Protein AF-A0A960N868-F1 (afdb_monomer_lite)

Secondary structure (DSSP, 8-state):
----STT-TT---TT-EEEEEEEEEE-S-PPTT-EEEEEEES----TTS-TT--SEEEEEEEETTEEEEEEEEEBPPBTTB---EEEEEEEEEE-TTS--EEEEEEEETTEEEEEEEEETTEEE-EEE-TTTT-S--SPBP--SPPEEES--TTT-GGGS--EEEE--

Foldseek 3Di:
DFFPWDPGPPFDKAQDKDKDKWKFAAAQDDDAFQKAFQKWFDCAPPPPGDNQQTQWTWIWTHDPQFTWIKIWFWFPADPPGHIWIKMKIFPDGHHHRPGIKMKMWMDRALDQVRIWIDINNHTTHIFTDPVTPGGHNGMTRGTRGDMDGQAHNNRPPSHGTHGDMDDD

Structure (mmCIF, N/CA/C/O backbone):
data_AF-A0A960N868-F1
#
_entry.id   AF-A0A960N868-F1
#
loop_
_atom_site.group_PDB
_atom_site.id
_atom_site.type_symbol
_atom_site.label_atom_id
_atom_site.label_alt_id
_atom_site.label_comp_id
_atom_site.label_asym_id
_atom_site.label_entity_id
_atom_site.label_seq_id
_atom_site.pdbx_PDB_ins_code
_atom_site.Cartn_x
_atom_site.Cartn_y
_atom_site.Cartn_z
_atom_site.occupancy
_atom_site.B_iso_or_equiv
_atom_site.auth_seq_id
_atom_site.auth_comp_id
_atom_site.auth_asym_id
_atom_site.auth_atom_id
_atom_site.pdbx_PDB_model_num
ATOM 1 N N . MET A 1 1 ? 14.402 0.139 6.748 1.00 87.94 1 MET A N 1
ATOM 2 C CA . MET A 1 1 ? 15.331 -0.982 6.576 1.00 87.94 1 MET A CA 1
ATOM 3 C C . MET A 1 1 ? 16.011 -0.766 5.242 1.00 87.94 1 MET A C 1
ATOM 5 O O . MET A 1 1 ? 15.318 -0.440 4.285 1.00 87.94 1 MET A O 1
ATOM 9 N N . GLU A 1 2 ? 17.337 -0.829 5.240 1.00 90.00 2 GLU A N 1
ATOM 10 C CA . GLU A 1 2 ? 18.145 -0.603 4.041 1.00 90.00 2 GLU A CA 1
ATOM 11 C C . GLU A 1 2 ? 17.930 -1.748 3.052 1.00 90.00 2 GLU A C 1
ATOM 13 O O . GLU A 1 2 ? 17.888 -2.915 3.461 1.00 90.00 2 GLU A O 1
ATOM 18 N N . ASP A 1 3 ? 17.755 -1.412 1.778 1.00 91.25 3 ASP A N 1
ATOM 19 C CA . ASP A 1 3 ? 17.814 -2.407 0.714 1.00 91.25 3 ASP A CA 1
ATOM 20 C C . ASP A 1 3 ? 19.280 -2.771 0.419 1.00 91.25 3 ASP A C 1
ATOM 22 O O . ASP A 1 3 ? 20.148 -1.905 0.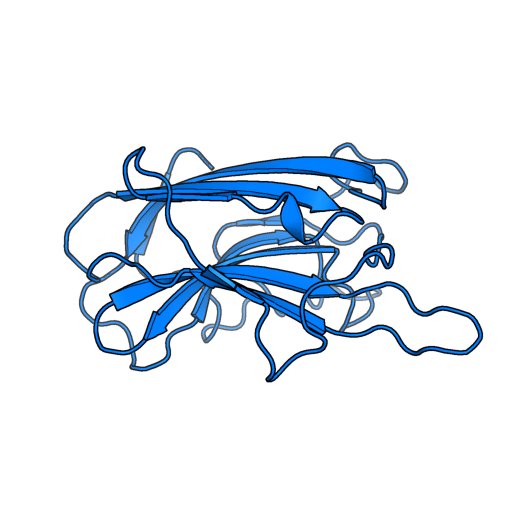356 1.00 91.25 3 ASP A O 1
ATOM 26 N N . VAL A 1 4 ? 19.581 -4.063 0.261 1.00 93.00 4 VAL A N 1
ATOM 27 C CA . VAL A 1 4 ? 20.959 -4.543 0.041 1.00 93.00 4 VAL A CA 1
ATOM 28 C C . VAL A 1 4 ? 21.414 -4.452 -1.424 1.00 93.00 4 VAL A C 1
ATOM 30 O O . VAL A 1 4 ? 22.537 -4.859 -1.737 1.00 93.00 4 VAL A O 1
ATOM 33 N N . GLY A 1 5 ? 20.571 -3.903 -2.300 1.00 91.94 5 GLY A N 1
ATOM 34 C CA . GLY A 1 5 ? 20.823 -3.664 -3.715 1.00 91.94 5 GLY A CA 1
ATOM 35 C C . GLY A 1 5 ? 20.172 -4.699 -4.630 1.00 91.94 5 GLY A C 1
ATOM 36 O O . GLY A 1 5 ? 19.614 -5.692 -4.171 1.00 91.94 5 GLY A O 1
ATOM 37 N N . ALA A 1 6 ? 20.321 -4.480 -5.936 1.00 92.44 6 ALA A N 1
ATOM 38 C CA . ALA A 1 6 ? 19.649 -5.225 -6.997 1.00 92.44 6 ALA A CA 1
ATOM 39 C C . ALA A 1 6 ? 19.498 -6.743 -6.771 1.00 92.44 6 ALA A C 1
ATOM 41 O O . ALA A 1 6 ? 20.477 -7.490 -6.647 1.00 92.44 6 ALA A O 1
ATOM 42 N N . GLY A 1 7 ? 18.251 -7.207 -6.851 1.00 89.06 7 GLY A N 1
ATOM 43 C CA . GLY A 1 7 ? 17.875 -8.602 -6.631 1.00 89.06 7 GLY A CA 1
ATOM 44 C C . GLY A 1 7 ? 17.750 -8.947 -5.149 1.00 89.06 7 GLY A C 1
ATOM 45 O O . GLY A 1 7 ? 17.883 -10.119 -4.784 1.00 89.06 7 GLY A O 1
ATOM 46 N N . SER A 1 8 ? 17.533 -7.943 -4.297 1.00 93.44 8 SER A N 1
ATOM 47 C CA . SER A 1 8 ? 17.287 -8.152 -2.879 1.00 93.44 8 SER A CA 1
ATOM 48 C C . SER A 1 8 ? 15.999 -8.953 -2.675 1.00 93.44 8 SER A C 1
ATOM 50 O O . SER A 1 8 ? 15.126 -9.026 -3.541 1.00 93.44 8 SER A O 1
ATOM 52 N N . GLN A 1 9 ? 15.826 -9.521 -1.480 1.00 92.94 9 GLN A N 1
ATOM 53 C CA . GLN A 1 9 ? 14.579 -10.201 -1.100 1.00 92.94 9 GLN A CA 1
ATOM 54 C C . GLN A 1 9 ? 13.355 -9.265 -1.034 1.00 92.94 9 GLN A C 1
ATOM 56 O O . GLN A 1 9 ? 12.259 -9.708 -0.699 1.00 92.94 9 GLN A O 1
ATOM 61 N N . PHE A 1 10 ? 13.551 -7.975 -1.306 1.00 95.44 10 PHE A N 1
ATOM 62 C CA . PHE A 1 10 ? 12.535 -6.939 -1.277 1.00 95.44 10 PHE A CA 1
ATOM 63 C C . PHE A 1 10 ? 12.219 -6.380 -2.668 1.00 95.44 10 PHE A C 1
ATOM 65 O O . PHE A 1 10 ? 11.282 -5.599 -2.805 1.00 95.44 10 PHE A O 1
ATOM 72 N N . ASP A 1 11 ? 12.953 -6.792 -3.700 1.00 95.88 11 ASP A N 1
ATOM 73 C CA . ASP A 1 11 ? 12.756 -6.371 -5.085 1.00 95.88 11 ASP A CA 1
ATOM 74 C C . ASP A 1 11 ? 11.689 -7.229 -5.775 1.00 95.88 11 ASP A C 1
ATOM 76 O O . ASP A 1 11 ? 11.997 -8.100 -6.585 1.00 95.88 11 ASP A O 1
ATOM 80 N N . PHE A 1 12 ? 10.415 -6.993 -5.456 1.00 97.94 12 PHE A N 1
ATOM 81 C CA . PHE A 1 12 ? 9.317 -7.750 -6.062 1.00 97.94 12 PHE A CA 1
ATOM 82 C C . PHE A 1 12 ? 9.054 -7.278 -7.498 1.00 97.94 12 PHE A C 1
ATOM 84 O O . PHE A 1 12 ? 8.644 -6.134 -7.719 1.00 97.94 12 PHE A O 1
ATOM 91 N N . ASP A 1 13 ? 9.239 -8.161 -8.478 1.00 98.12 13 ASP A N 1
ATOM 92 C CA . ASP A 1 13 ? 8.939 -7.919 -9.890 1.00 98.12 13 ASP A CA 1
ATOM 93 C C . ASP A 1 13 ? 7.675 -8.688 -10.330 1.00 98.12 13 ASP A C 1
ATOM 95 O O . ASP A 1 13 ? 6.916 -9.269 -9.552 1.00 98.12 13 ASP A O 1
ATOM 99 N N . ASN A 1 14 ? 7.373 -8.628 -11.620 1.00 98.12 14 ASN A N 1
ATOM 100 C CA . ASN A 1 14 ? 6.204 -9.238 -12.221 1.00 98.12 14 ASN A CA 1
ATOM 101 C C . ASN A 1 14 ? 6.227 -10.764 -12.091 1.00 98.12 14 ASN A C 1
ATOM 103 O O . ASN A 1 14 ? 7.162 -11.419 -12.546 1.00 98.12 14 ASN A O 1
ATOM 107 N N . GLY A 1 15 ? 5.143 -11.331 -11.571 1.00 98.50 15 GLY A N 1
ATOM 108 C CA . GLY A 1 15 ? 5.036 -12.755 -11.270 1.00 98.50 15 GLY A CA 1
ATOM 109 C C . GLY A 1 15 ? 5.485 -13.129 -9.859 1.00 98.50 15 GLY A C 1
ATOM 110 O O . GLY A 1 15 ? 5.291 -14.284 -9.480 1.00 98.50 15 GLY A O 1
ATOM 111 N N . ASP A 1 16 ? 6.006 -12.187 -9.068 1.00 98.62 16 ASP A N 1
ATOM 112 C CA . ASP A 1 16 ? 6.357 -12.460 -7.679 1.00 98.62 16 ASP A CA 1
ATOM 113 C C . ASP A 1 16 ? 5.132 -12.322 -6.758 1.00 98.62 16 ASP A C 1
ATOM 115 O O . ASP A 1 16 ? 4.370 -11.348 -6.859 1.00 98.62 16 ASP A O 1
ATOM 119 N N . PRO A 1 17 ? 4.905 -13.295 -5.855 1.00 98.50 17 PRO A N 1
ATOM 120 C CA . PRO A 1 17 ? 3.891 -13.190 -4.822 1.00 98.50 17 PRO A CA 1
ATOM 121 C C . PRO A 1 17 ? 4.437 -12.426 -3.614 1.00 98.50 17 PRO A C 1
ATOM 123 O O . PRO A 1 17 ? 5.497 -12.755 -3.085 1.00 98.50 17 PRO A O 1
ATOM 126 N N . ILE A 1 18 ? 3.667 -11.465 -3.115 1.00 98.50 18 ILE A N 1
ATOM 127 C CA . ILE A 1 18 ? 3.938 -10.761 -1.864 1.00 98.50 18 ILE A CA 1
ATOM 128 C C . ILE A 1 18 ? 2.777 -10.953 -0.895 1.00 98.50 18 ILE A C 1
ATOM 130 O O . ILE A 1 18 ? 1.610 -10.932 -1.283 1.00 98.50 18 ILE A O 1
ATOM 134 N N . THR A 1 19 ? 3.098 -11.147 0.381 1.00 98.50 19 THR A N 1
ATOM 135 C CA . THR A 1 19 ? 2.138 -11.039 1.483 1.00 98.50 19 THR A CA 1
ATOM 136 C C . THR A 1 19 ? 2.761 -10.187 2.577 1.00 98.50 19 THR A C 1
ATOM 138 O O . THR A 1 19 ? 3.914 -10.407 2.932 1.00 98.50 19 THR A O 1
ATOM 141 N N . ILE A 1 20 ? 2.012 -9.204 3.069 1.00 98.56 20 ILE A N 1
ATOM 142 C CA . ILE A 1 20 ? 2.398 -8.346 4.192 1.00 98.56 20 ILE A CA 1
ATOM 143 C C . ILE A 1 20 ? 1.268 -8.409 5.211 1.00 98.56 20 ILE A C 1
ATOM 145 O O . ILE A 1 20 ? 0.103 -8.247 4.838 1.00 98.56 20 ILE A O 1
ATOM 149 N N . GLU A 1 21 ? 1.611 -8.610 6.477 1.00 98.56 21 GLU A N 1
ATOM 150 C CA . GLU A 1 21 ? 0.693 -8.505 7.606 1.00 98.56 21 GLU A CA 1
ATOM 151 C C . GLU A 1 21 ? 1.249 -7.554 8.663 1.00 98.56 21 GLU A C 1
ATOM 153 O O . GLU A 1 21 ? 2.421 -7.195 8.623 1.00 98.56 21 GLU A O 1
ATOM 158 N N . ALA A 1 22 ? 0.378 -7.052 9.529 1.00 98.81 22 ALA A N 1
ATOM 159 C CA . ALA A 1 22 ? 0.749 -6.177 10.628 1.00 98.81 22 ALA A CA 1
ATOM 160 C C . ALA A 1 22 ? -0.357 -6.143 11.679 1.00 98.81 22 ALA A C 1
ATOM 162 O O . ALA A 1 22 ? -1.551 -6.195 11.357 1.00 98.81 22 ALA A O 1
ATOM 163 N N . TRP A 1 23 ? 0.028 -5.920 12.930 1.00 98.88 23 TRP A N 1
ATOM 164 C CA . TRP A 1 23 ? -0.879 -5.397 13.940 1.00 98.88 23 TRP A CA 1
ATOM 165 C C . TRP A 1 23 ? -0.850 -3.872 13.920 1.00 98.88 23 TRP A C 1
ATOM 167 O O . TRP A 1 23 ? 0.207 -3.240 13.935 1.00 98.88 23 TRP A O 1
ATOM 177 N N . VAL A 1 24 ? -2.035 -3.263 13.897 1.00 98.81 24 VAL A N 1
ATOM 178 C CA . VAL A 1 24 ? -2.207 -1.811 13.829 1.00 98.81 24 VAL A CA 1
ATOM 179 C C . VAL A 1 24 ? -3.152 -1.332 14.925 1.00 98.81 24 VAL A C 1
ATOM 181 O O . VAL A 1 24 ? -4.204 -1.925 15.151 1.00 98.81 24 VAL A O 1
ATOM 184 N N . ASN A 1 25 ? -2.812 -0.235 15.594 1.00 98.75 25 ASN A N 1
ATOM 185 C CA . ASN A 1 25 ? -3.690 0.443 16.550 1.00 98.75 25 ASN A CA 1
ATOM 186 C C . ASN A 1 25 ? -3.642 1.956 16.298 1.00 98.75 25 ASN A C 1
ATOM 188 O O . ASN A 1 25 ? -2.838 2.657 16.919 1.00 98.75 25 ASN A O 1
ATOM 192 N N . PRO A 1 26 ? -4.427 2.449 15.323 1.00 98.38 26 PRO A N 1
ATOM 193 C CA . PRO A 1 26 ? -4.442 3.859 14.956 1.00 98.38 26 PRO A CA 1
ATOM 194 C C . PRO A 1 26 ? -5.095 4.732 16.029 1.00 98.38 26 PRO A C 1
ATOM 196 O O . PRO A 1 26 ? -6.111 4.345 16.619 1.00 98.38 26 PRO A O 1
ATOM 199 N N . ASP A 1 27 ? -4.564 5.940 16.210 1.00 98.06 27 ASP A N 1
ATOM 200 C CA . ASP A 1 27 ? -5.102 6.926 17.151 1.00 98.06 27 ASP A CA 1
ATOM 201 C C . ASP A 1 27 ? -6.565 7.283 16.836 1.00 98.06 27 ASP A C 1
ATOM 203 O O . ASP A 1 27 ? -7.031 7.146 15.707 1.00 98.06 27 ASP A O 1
ATOM 207 N N . ALA A 1 28 ? -7.326 7.739 17.832 1.00 96.62 28 ALA A N 1
ATOM 208 C CA . ALA A 1 28 ? -8.750 8.040 17.650 1.00 96.62 28 ALA A CA 1
ATOM 209 C C . ALA A 1 28 ? -9.007 9.351 16.878 1.00 96.62 28 ALA A C 1
ATOM 211 O O . ALA A 1 28 ? -10.063 9.517 16.267 1.00 96.62 28 ALA A O 1
ATOM 212 N N . ASP A 1 29 ? -8.065 10.291 16.920 1.00 94.19 29 ASP A N 1
ATOM 213 C CA . ASP A 1 29 ? -8.180 11.666 16.428 1.00 94.19 29 ASP A CA 1
ATOM 214 C C . ASP A 1 29 ? -7.484 11.880 15.076 1.00 94.19 29 ASP A C 1
ATOM 216 O O . ASP A 1 29 ? -6.810 12.882 14.837 1.00 94.19 29 ASP A O 1
ATOM 220 N N . LEU A 1 30 ? -7.694 10.949 14.145 1.00 95.50 30 LEU A N 1
ATOM 221 C CA . LEU A 1 30 ? -7.162 11.076 12.791 1.00 95.50 30 LEU A CA 1
ATOM 222 C C . LEU A 1 30 ? -7.894 12.156 11.980 1.00 95.50 30 LEU A C 1
ATOM 224 O O . LEU A 1 30 ? -9.124 12.277 12.051 1.00 95.50 30 LEU A O 1
ATOM 228 N N . PRO A 1 31 ? -7.173 12.918 11.137 1.00 93.38 31 PRO A N 1
ATOM 229 C CA . PRO A 1 31 ? -7.805 13.856 10.226 1.00 93.38 31 PRO A CA 1
ATOM 230 C C . PRO A 1 31 ? -8.652 13.120 9.180 1.00 93.38 31 PRO A C 1
ATOM 232 O O . PRO A 1 31 ? -8.312 12.029 8.718 1.00 93.38 31 PRO A O 1
ATOM 235 N N . LYS A 1 32 ? -9.743 13.754 8.740 1.00 94.31 32 LYS A N 1
ATOM 236 C CA . LYS A 1 32 ? -10.557 13.235 7.635 1.00 94.31 32 LYS A CA 1
ATOM 237 C C . LYS A 1 32 ? -9.700 13.074 6.375 1.00 94.31 32 LYS A C 1
ATOM 239 O O . LYS A 1 32 ? -9.003 14.006 5.976 1.00 94.31 32 LYS A O 1
ATOM 244 N N . GLY A 1 33 ? -9.797 11.919 5.727 1.00 94.50 33 GLY A N 1
ATOM 245 C CA . GLY A 1 33 ? -8.995 11.559 4.564 1.00 94.50 33 GLY A CA 1
ATOM 246 C C . GLY A 1 33 ? -7.536 11.230 4.883 1.00 94.50 33 GLY A C 1
ATOM 247 O O . GLY A 1 33 ? -6.730 11.213 3.952 1.00 94.50 33 GLY A O 1
ATOM 248 N N . ALA A 1 34 ? -7.186 10.981 6.155 1.00 96.06 34 ALA A N 1
ATOM 249 C CA . ALA A 1 34 ? -5.876 10.451 6.532 1.00 96.06 34 ALA A CA 1
ATOM 250 C C . ALA A 1 34 ? -5.512 9.256 5.643 1.00 96.06 34 ALA A C 1
ATOM 252 O O . ALA A 1 34 ? -6.356 8.416 5.347 1.00 96.06 34 ALA A O 1
ATOM 253 N N . ASN A 1 35 ? -4.262 9.172 5.204 1.00 96.19 35 ASN A N 1
ATOM 254 C CA . ASN A 1 35 ? -3.760 8.064 4.399 1.00 96.19 35 ASN A CA 1
ATOM 255 C C . ASN A 1 35 ? -2.364 7.746 4.903 1.00 96.19 35 ASN A C 1
ATOM 257 O O . ASN A 1 35 ? -1.477 8.559 4.712 1.00 96.19 35 ASN A O 1
ATOM 261 N N . MET A 1 36 ? -2.181 6.615 5.567 1.00 98.12 36 MET A N 1
ATOM 262 C CA . MET A 1 36 ? -0.995 6.334 6.367 1.00 98.12 36 MET A CA 1
ATOM 263 C C . MET A 1 36 ? -0.342 5.035 5.916 1.00 98.12 36 MET A C 1
ATOM 265 O O . MET A 1 36 ? -1.034 4.037 5.706 1.00 98.12 36 MET A O 1
ATOM 269 N N . TYR A 1 37 ? 0.984 5.027 5.791 1.00 98.62 37 TYR A N 1
ATOM 270 C CA . TYR A 1 37 ? 1.729 3.806 5.482 1.00 98.62 37 TYR A CA 1
ATOM 271 C C . TYR A 1 37 ? 1.823 2.894 6.695 1.00 98.62 37 TYR A C 1
ATOM 273 O O . TYR A 1 37 ? 2.179 3.345 7.775 1.00 98.62 37 TYR A O 1
ATOM 281 N N . ILE A 1 38 ? 1.563 1.606 6.485 1.00 98.81 38 ILE A N 1
ATOM 282 C CA . ILE A 1 38 ? 1.998 0.544 7.395 1.00 98.81 38 ILE A CA 1
ATOM 283 C C . ILE A 1 38 ? 3.426 0.163 7.007 1.00 98.81 38 ILE A C 1
ATOM 285 O O . ILE A 1 38 ? 4.334 0.249 7.825 1.00 98.81 38 ILE A O 1
ATOM 289 N N . LEU A 1 39 ? 3.638 -0.166 5.731 1.00 98.62 39 LEU A N 1
ATOM 290 C CA . LEU A 1 39 ? 4.941 -0.508 5.169 1.00 98.62 39 LEU A CA 1
ATOM 291 C C . LEU A 1 39 ? 4.978 -0.142 3.682 1.00 98.62 39 LEU A C 1
ATOM 293 O O . LEU A 1 39 ? 3.977 -0.276 2.975 1.00 98.62 39 LEU A O 1
ATOM 297 N N . GLY A 1 40 ? 6.126 0.296 3.177 1.00 98.06 40 GLY A N 1
ATOM 298 C CA . GLY A 1 40 ? 6.329 0.448 1.739 1.00 98.06 40 GLY A CA 1
ATOM 299 C C . GLY A 1 40 ? 7.791 0.410 1.329 1.00 98.06 40 GLY A C 1
ATOM 300 O O . GLY A 1 40 ? 8.655 0.830 2.094 1.00 98.06 40 GLY A O 1
ATOM 301 N N . LYS A 1 41 ? 8.039 -0.064 0.106 1.00 98.06 41 LYS A N 1
ATOM 302 C CA . LYS A 1 41 ? 9.327 0.021 -0.587 1.00 98.06 41 LYS A CA 1
ATOM 303 C C . LYS A 1 41 ? 9.275 1.072 -1.683 1.00 98.06 41 LYS A C 1
ATOM 305 O O . LYS A 1 41 ? 8.346 1.080 -2.504 1.00 98.06 41 LYS A O 1
ATOM 310 N N . GLY A 1 42 ? 10.284 1.930 -1.697 1.00 97.62 42 GLY A N 1
ATOM 311 C CA . GLY A 1 42 ? 10.356 3.058 -2.606 1.00 97.62 42 GLY A CA 1
ATOM 312 C C . GLY A 1 42 ? 9.596 4.282 -2.104 1.00 97.62 42 GLY A C 1
ATOM 313 O O . GLY A 1 42 ? 8.889 4.266 -1.087 1.00 97.62 42 GLY A O 1
ATOM 314 N N . ARG A 1 43 ? 9.723 5.364 -2.869 1.00 96.25 43 ARG A N 1
ATOM 315 C CA . ARG A 1 43 ? 9.169 6.693 -2.600 1.00 96.25 43 ARG A CA 1
ATOM 316 C C . ARG A 1 43 ? 9.691 7.264 -1.286 1.00 96.25 43 ARG A C 1
ATOM 318 O O . ARG A 1 43 ? 8.977 7.978 -0.591 1.00 96.25 43 ARG A O 1
ATOM 325 N N . THR A 1 44 ? 10.931 6.969 -0.918 1.00 96.56 44 THR A N 1
ATOM 326 C CA . THR A 1 44 ? 11.523 7.457 0.338 1.00 96.56 44 THR A CA 1
ATOM 327 C C . THR A 1 44 ? 11.926 8.926 0.257 1.00 96.56 44 THR A C 1
ATOM 329 O O . THR A 1 44 ? 12.062 9.583 1.288 1.00 96.56 44 THR A O 1
ATOM 332 N N . SER A 1 45 ? 12.070 9.461 -0.961 1.00 95.19 45 SER A N 1
ATOM 333 C CA . SER A 1 45 ? 12.695 10.760 -1.242 1.00 95.19 45 SER A CA 1
ATOM 334 C C . SER A 1 45 ? 14.162 10.836 -0.790 1.00 95.19 45 SER A C 1
ATOM 336 O O . SER A 1 45 ? 14.671 11.933 -0.543 1.00 95.19 45 SER A O 1
ATOM 338 N N . ASN A 1 46 ? 14.842 9.692 -0.662 1.00 93.75 46 ASN A N 1
ATOM 339 C CA . ASN A 1 46 ? 16.276 9.649 -0.408 1.00 93.75 46 ASN A CA 1
ATOM 340 C C . ASN A 1 46 ? 17.061 10.329 -1.558 1.00 93.75 46 ASN A C 1
ATOM 342 O O . ASN A 1 46 ? 16.600 10.391 -2.701 1.00 93.75 46 ASN A O 1
ATOM 346 N N . PRO A 1 47 ? 18.258 10.879 -1.303 1.00 92.69 47 PRO A N 1
ATOM 347 C CA . PRO A 1 47 ? 19.088 11.420 -2.375 1.00 92.69 47 PRO A CA 1
ATOM 348 C C . PRO A 1 47 ? 19.475 10.334 -3.388 1.00 92.69 47 PRO A C 1
ATOM 350 O O . PRO A 1 47 ? 20.009 9.299 -3.007 1.00 92.69 47 PRO A O 1
ATOM 353 N N . GLY A 1 48 ? 19.261 10.598 -4.680 1.00 91.19 48 GLY A N 1
ATOM 354 C CA . GLY A 1 48 ? 19.681 9.702 -5.764 1.00 91.19 48 GLY A CA 1
ATOM 355 C C . GLY A 1 48 ? 18.658 8.645 -6.189 1.00 91.19 48 GLY A C 1
ATOM 356 O O . GLY A 1 48 ? 18.934 7.936 -7.151 1.00 91.19 48 GLY A O 1
ATOM 357 N N .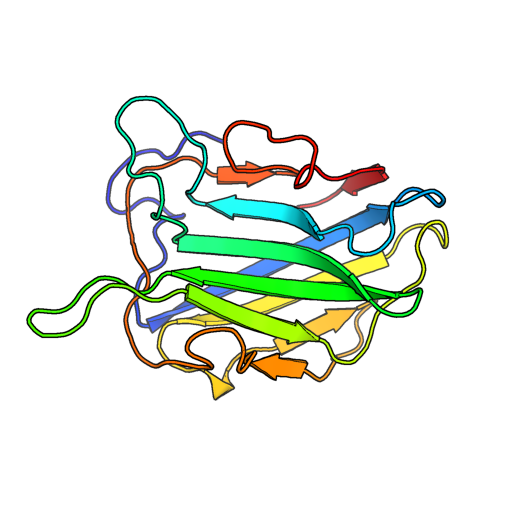 VAL A 1 49 ? 17.485 8.578 -5.547 1.00 91.75 49 VAL A N 1
ATOM 358 C CA . VAL A 1 49 ? 16.365 7.728 -5.988 1.00 91.75 49 VAL A CA 1
ATOM 359 C C . VAL A 1 49 ? 15.299 8.552 -6.717 1.00 91.75 49 VAL A C 1
ATOM 361 O O . VAL A 1 49 ? 15.124 9.748 -6.464 1.00 91.75 49 VAL A O 1
ATOM 364 N N . GLU A 1 50 ? 14.584 7.925 -7.647 1.00 92.81 50 GLU A N 1
ATOM 365 C CA . GLU A 1 50 ? 13.505 8.569 -8.401 1.00 92.81 50 GLU A CA 1
ATOM 366 C C . GLU A 1 50 ? 12.285 8.836 -7.508 1.00 92.81 50 GLU A C 1
ATOM 368 O O . GLU A 1 50 ? 11.881 7.997 -6.717 1.00 92.81 50 GLU A O 1
ATOM 373 N N . ALA A 1 51 ? 11.615 9.983 -7.656 1.00 90.69 51 ALA A N 1
ATOM 374 C CA . ALA A 1 51 ? 10.497 10.334 -6.764 1.00 90.69 51 ALA A CA 1
ATOM 375 C C . ALA A 1 51 ? 9.239 9.456 -6.955 1.00 90.69 51 ALA A C 1
ATOM 377 O O . ALA A 1 51 ? 8.403 9.337 -6.058 1.00 90.69 51 ALA A O 1
ATOM 378 N N . ASN A 1 52 ? 9.075 8.876 -8.147 1.00 95.25 52 ASN A N 1
ATOM 379 C CA . ASN A 1 52 ? 7.922 8.062 -8.534 1.00 95.25 52 ASN A CA 1
ATOM 380 C C . ASN A 1 52 ? 8.353 6.605 -8.762 1.00 95.25 52 ASN A C 1
ATOM 382 O O . ASN A 1 52 ? 8.181 6.067 -9.858 1.00 95.25 52 ASN A O 1
ATOM 386 N N . ASN A 1 53 ? 8.923 5.988 -7.732 1.00 96.94 53 ASN A N 1
ATOM 387 C CA . ASN A 1 53 ? 9.528 4.655 -7.772 1.00 96.94 53 ASN A CA 1
ATOM 388 C C . ASN A 1 53 ? 8.879 3.635 -6.817 1.00 96.94 53 ASN A C 1
ATOM 390 O O . ASN A 1 53 ? 9.486 2.624 -6.501 1.00 96.94 53 ASN A O 1
ATOM 394 N N . GLN A 1 54 ? 7.652 3.873 -6.339 1.00 98.06 54 GLN A N 1
ATOM 395 C CA . GLN A 1 54 ? 7.009 2.945 -5.400 1.00 98.06 54 GLN A CA 1
ATOM 396 C C . GLN A 1 54 ? 6.859 1.538 -6.009 1.00 98.06 54 GLN A C 1
ATOM 398 O O . GLN A 1 54 ? 6.021 1.343 -6.898 1.00 98.06 54 GLN A O 1
ATOM 403 N N . ASN A 1 55 ? 7.605 0.566 -5.477 1.00 98.44 55 ASN A N 1
ATOM 404 C CA . ASN A 1 55 ? 7.453 -0.845 -5.825 1.00 98.44 55 ASN A CA 1
ATOM 405 C C . ASN A 1 55 ? 6.186 -1.419 -5.172 1.00 98.44 55 ASN A C 1
ATOM 407 O O . ASN A 1 55 ? 5.334 -1.975 -5.857 1.00 98.44 55 ASN A O 1
ATOM 411 N N . TYR A 1 56 ? 5.989 -1.168 -3.875 1.00 98.75 56 TYR A N 1
ATOM 412 C CA . TYR A 1 56 ? 4.735 -1.447 -3.168 1.00 98.75 56 TYR A CA 1
ATOM 413 C C . TYR A 1 56 ? 4.568 -0.575 -1.928 1.00 98.75 56 TYR A C 1
ATOM 415 O O . TYR A 1 56 ? 5.540 -0.121 -1.326 1.00 98.75 56 TYR A O 1
ATOM 423 N N . GLY A 1 57 ? 3.320 -0.364 -1.524 1.00 98.56 57 GLY A N 1
ATOM 424 C CA . GLY A 1 57 ? 2.942 0.327 -0.302 1.00 98.56 57 GLY A CA 1
ATOM 425 C C . GLY A 1 57 ? 1.631 -0.223 0.241 1.00 98.56 57 GLY A C 1
ATOM 426 O O . GLY A 1 57 ? 0.581 -0.047 -0.384 1.00 98.56 57 GLY A O 1
ATOM 427 N N . PHE A 1 58 ? 1.694 -0.846 1.417 1.00 98.81 58 PHE A N 1
ATOM 428 C CA . PHE A 1 58 ? 0.529 -1.249 2.193 1.00 98.81 58 PHE A CA 1
ATOM 429 C C . PHE A 1 58 ? 0.190 -0.172 3.222 1.00 98.81 58 PHE A C 1
ATOM 431 O O . PHE A 1 58 ? 1.046 0.322 3.962 1.00 98.81 58 PHE A O 1
ATOM 438 N N . ARG A 1 59 ? -1.065 0.265 3.205 1.00 98.75 59 ARG A N 1
ATOM 439 C CA . ARG A 1 59 ? -1.516 1.488 3.864 1.00 98.75 59 ARG A CA 1
ATOM 440 C C . ARG A 1 59 ? -2.913 1.306 4.435 1.00 98.75 59 ARG A C 1
ATOM 442 O O . ARG A 1 59 ? -3.660 0.429 4.002 1.00 98.75 59 ARG A O 1
ATOM 449 N N . VAL A 1 60 ? -3.295 2.223 5.313 1.00 98.38 60 VAL A N 1
ATOM 450 C CA . VAL A 1 60 ? -4.693 2.462 5.687 1.00 98.38 60 VAL A CA 1
ATOM 451 C C . VAL A 1 60 ? -5.116 3.863 5.270 1.00 98.38 60 VAL A C 1
ATOM 453 O O . VAL A 1 60 ? -4.303 4.788 5.280 1.00 98.38 60 VAL A O 1
ATOM 456 N N . PHE A 1 61 ? -6.379 4.050 4.900 1.00 96.62 61 PHE A N 1
ATOM 457 C CA . PHE A 1 61 ? -6.926 5.377 4.629 1.00 96.62 61 PHE A CA 1
ATOM 458 C C . PHE A 1 61 ? -8.306 5.580 5.246 1.00 96.62 61 PHE A C 1
ATOM 460 O O . PHE A 1 61 ? -9.132 4.671 5.273 1.00 96.62 61 PHE A O 1
ATOM 467 N N . GLU A 1 62 ? -8.557 6.794 5.723 1.00 97.25 62 GLU A N 1
ATOM 468 C CA . GLU A 1 62 ? -9.835 7.207 6.278 1.00 97.25 62 GLU A CA 1
ATOM 469 C C . GLU A 1 62 ? -10.824 7.498 5.150 1.00 97.25 62 GLU A C 1
ATOM 471 O O . GLU A 1 62 ? -10.574 8.299 4.242 1.00 97.25 62 GLU A O 1
ATOM 476 N N . SER A 1 63 ? -11.972 6.836 5.218 1.00 96.31 63 SER A N 1
ATOM 477 C CA . SER A 1 63 ? -13.105 7.103 4.352 1.00 96.31 63 SER A CA 1
ATOM 478 C C . SER A 1 63 ? -14.412 6.801 5.065 1.00 96.31 63 SER A C 1
ATOM 480 O O . SER A 1 63 ? -14.727 5.652 5.379 1.00 96.31 63 SER A O 1
ATOM 482 N N . GLY A 1 64 ? -15.208 7.849 5.276 1.00 94.25 64 GLY A N 1
ATOM 483 C CA . GLY A 1 64 ? -16.560 7.713 5.814 1.00 94.25 64 GLY A CA 1
ATOM 484 C C . GLY A 1 64 ? -16.599 7.257 7.275 1.00 94.25 64 GLY A C 1
ATOM 485 O O . GLY A 1 64 ? -17.566 6.615 7.673 1.00 94.25 64 GLY A O 1
ATOM 486 N N . GLY A 1 65 ? -15.572 7.578 8.064 1.00 95.69 65 GLY A N 1
ATOM 487 C CA . GLY A 1 65 ? -15.442 7.206 9.474 1.00 95.69 65 GLY A CA 1
ATOM 488 C C . GLY A 1 65 ? -14.781 5.847 9.717 1.00 95.69 65 GLY A C 1
ATOM 489 O O . GLY A 1 65 ? -14.779 5.379 10.854 1.00 95.69 65 GLY A O 1
ATOM 490 N N . PHE A 1 66 ? -14.237 5.218 8.674 1.00 98.19 66 PHE A N 1
ATOM 491 C CA . PHE A 1 66 ? -13.545 3.933 8.749 1.00 98.19 66 PHE A CA 1
ATOM 492 C C . PHE A 1 66 ? -12.152 4.033 8.135 1.00 98.19 66 PHE A C 1
ATOM 494 O O . PHE A 1 66 ? -11.959 4.722 7.133 1.00 98.19 66 PHE A O 1
ATOM 501 N N . LEU A 1 67 ? -11.204 3.303 8.712 1.00 98.56 67 LEU A N 1
ATOM 502 C CA . LEU A 1 67 ? -9.891 3.040 8.151 1.00 98.56 67 LEU A CA 1
ATOM 503 C C . LEU A 1 67 ? -9.963 1.784 7.294 1.00 98.56 67 LEU A C 1
ATOM 505 O O . LEU A 1 67 ? -10.248 0.689 7.779 1.00 98.56 67 LEU A O 1
ATOM 509 N N . LYS A 1 68 ? -9.737 1.972 6.001 1.00 98.69 68 LYS A N 1
ATOM 510 C CA . LYS A 1 68 ? -9.788 0.938 4.972 1.00 98.69 68 LYS A CA 1
ATOM 511 C C . LYS A 1 68 ? -8.379 0.595 4.519 1.00 98.69 68 LYS A C 1
ATOM 513 O O . LYS A 1 68 ? -7.505 1.461 4.524 1.00 98.69 68 LYS A O 1
ATOM 518 N N . LEU A 1 69 ? -8.163 -0.644 4.101 1.00 98.81 69 LEU A N 1
ATOM 519 C CA . LEU A 1 69 ? -6.893 -1.091 3.544 1.00 98.81 69 LEU A CA 1
ATOM 520 C C . LEU A 1 69 ? -6.660 -0.442 2.179 1.00 98.81 69 LEU A C 1
ATOM 522 O O . LEU A 1 69 ? -7.599 -0.260 1.401 1.00 98.81 69 LEU A O 1
ATOM 526 N N . SER A 1 70 ? -5.406 -0.121 1.871 1.00 98.62 70 SER A N 1
ATOM 527 C CA . SER A 1 70 ? -5.006 0.381 0.561 1.00 98.62 70 SER A CA 1
ATOM 528 C C . SER A 1 70 ? -3.664 -0.196 0.124 1.00 98.62 70 SER A C 1
ATOM 530 O O . SER A 1 70 ? -2.665 -0.105 0.836 1.00 98.62 70 SER A O 1
ATOM 532 N N . TRP A 1 71 ? -3.645 -0.739 -1.088 1.00 98.81 71 TRP A N 1
ATOM 533 C CA . TRP A 1 71 ? -2.459 -1.215 -1.792 1.00 98.81 71 TRP A CA 1
ATOM 534 C C . TRP A 1 71 ? -2.077 -0.212 -2.867 1.00 98.81 71 TRP A C 1
ATOM 536 O O . TRP A 1 71 ? -2.932 0.161 -3.669 1.00 98.81 71 TRP A O 1
ATOM 546 N N . LEU A 1 72 ? -0.822 0.227 -2.907 1.00 98.69 72 LEU A N 1
ATOM 547 C CA . LEU A 1 72 ? -0.318 1.150 -3.922 1.00 98.69 72 LEU A CA 1
ATOM 548 C C . LEU A 1 72 ? 0.972 0.629 -4.530 1.00 98.69 72 LEU A C 1
ATOM 550 O O . LEU A 1 72 ? 1.914 0.326 -3.810 1.00 98.69 72 LEU A O 1
ATOM 554 N N . PHE A 1 73 ? 1.060 0.660 -5.850 1.00 98.81 73 PHE A N 1
ATOM 555 C CA . PHE A 1 73 ? 2.331 0.539 -6.549 1.00 98.81 73 PHE A CA 1
ATOM 556 C C . PHE A 1 73 ? 2.331 1.396 -7.806 1.00 98.81 73 PHE A C 1
ATOM 558 O O . PHE A 1 73 ? 1.290 1.918 -8.229 1.00 98.81 73 PHE A O 1
ATOM 565 N N . ARG A 1 74 ? 3.507 1.549 -8.408 1.00 98.62 74 ARG A N 1
ATOM 566 C CA . ARG A 1 74 ? 3.647 2.160 -9.722 1.00 98.62 74 ARG A CA 1
ATOM 567 C C . ARG A 1 74 ? 4.159 1.136 -10.723 1.00 98.62 74 ARG A C 1
ATOM 569 O O . ARG A 1 74 ? 5.104 0.414 -10.427 1.00 98.62 74 ARG A O 1
ATOM 576 N N . SER A 1 75 ? 3.567 1.080 -11.911 1.00 98.38 75 SER A N 1
ATOM 577 C CA . SER A 1 75 ? 4.085 0.237 -12.984 1.00 98.38 75 SER A CA 1
ATOM 578 C C . SER A 1 75 ? 5.358 0.832 -13.582 1.00 98.38 75 SER A C 1
ATOM 580 O O . SER A 1 75 ? 5.509 2.055 -13.694 1.00 98.38 75 SER A O 1
ATOM 582 N N . ARG A 1 76 ? 6.254 -0.032 -14.052 1.00 96.75 76 ARG A N 1
ATOM 583 C CA . ARG A 1 76 ? 7.404 0.362 -14.865 1.00 96.75 76 ARG A CA 1
ATOM 584 C C . ARG A 1 76 ? 6.927 1.000 -16.169 1.00 96.75 76 ARG A C 1
ATOM 586 O O . ARG A 1 76 ? 5.891 0.619 -16.721 1.00 96.75 76 ARG A O 1
ATOM 593 N N . ALA A 1 77 ? 7.674 1.984 -16.662 1.00 95.62 77 ALA A N 1
ATOM 594 C CA . ALA A 1 77 ? 7.449 2.501 -18.007 1.00 95.62 77 ALA A CA 1
ATOM 595 C C . ALA A 1 77 ? 7.797 1.423 -19.051 1.00 95.62 77 ALA A C 1
ATOM 597 O O . ALA A 1 77 ? 8.760 0.678 -18.888 1.00 95.62 77 ALA A O 1
ATOM 598 N N . GLU A 1 78 ? 7.012 1.362 -20.118 1.00 93.31 78 GLU A N 1
ATOM 599 C CA . GLU A 1 78 ? 7.254 0.538 -21.306 1.00 93.31 78 GLU A CA 1
ATOM 600 C C . GLU A 1 78 ? 7.497 1.468 -22.507 1.00 93.31 78 GLU A C 1
ATOM 602 O O . GLU A 1 78 ? 7.281 2.677 -22.409 1.00 93.31 78 GLU A O 1
ATOM 607 N N . ALA A 1 79 ? 7.959 0.932 -23.641 1.00 91.12 79 ALA A N 1
ATOM 608 C CA . ALA A 1 79 ? 8.406 1.731 -24.791 1.00 91.12 79 ALA A CA 1
ATOM 609 C C . ALA A 1 79 ? 7.380 2.777 -25.281 1.00 91.12 79 ALA A C 1
ATOM 611 O O . ALA A 1 79 ? 7.766 3.855 -25.728 1.00 91.12 79 ALA A O 1
ATOM 612 N N . ASP A 1 80 ? 6.088 2.471 -25.188 1.00 93.44 80 ASP A N 1
ATOM 613 C CA . ASP A 1 80 ? 4.972 3.305 -25.638 1.00 93.44 80 ASP A CA 1
ATOM 614 C C . ASP A 1 80 ? 4.056 3.774 -24.494 1.00 93.44 80 ASP A C 1
ATOM 616 O O . ASP A 1 80 ? 3.046 4.435 -24.748 1.00 93.44 80 ASP A O 1
ATOM 620 N N . LYS A 1 81 ? 4.380 3.446 -23.234 1.00 93.62 81 LYS A N 1
ATOM 621 C CA . LYS A 1 81 ? 3.506 3.708 -22.080 1.00 93.62 81 LYS A CA 1
ATOM 622 C C . LYS A 1 81 ? 4.290 4.232 -20.880 1.00 93.62 81 LYS A C 1
ATOM 624 O O . LYS A 1 81 ? 5.148 3.515 -20.354 1.00 93.62 81 LYS A O 1
ATOM 629 N N . PRO A 1 82 ? 3.975 5.436 -20.368 1.00 95.62 82 PRO A N 1
ATOM 630 C CA . PRO A 1 82 ? 4.571 5.901 -19.123 1.00 95.62 82 PRO A CA 1
ATOM 631 C C . PRO A 1 82 ? 4.202 4.962 -17.965 1.00 95.62 82 PRO A C 1
ATOM 633 O O . PRO A 1 82 ? 3.249 4.188 -18.038 1.00 95.62 82 PRO A O 1
ATOM 636 N N . GLY A 1 83 ? 4.986 4.995 -16.890 1.00 97.00 83 GLY A N 1
ATOM 637 C CA . GLY A 1 83 ? 4.619 4.281 -15.666 1.00 97.00 83 GLY A CA 1
ATOM 638 C C . GLY A 1 83 ? 3.397 4.924 -15.008 1.00 97.00 83 GLY A C 1
ATOM 639 O O . GLY A 1 83 ? 3.341 6.154 -14.890 1.00 97.00 83 GLY A O 1
ATOM 640 N N . ASP A 1 84 ? 2.464 4.103 -14.542 1.00 98.06 84 ASP A N 1
ATOM 641 C CA . ASP A 1 84 ? 1.188 4.535 -13.983 1.00 98.06 84 ASP A CA 1
ATOM 642 C C . ASP A 1 84 ? 1.046 4.111 -12.526 1.00 98.06 84 ASP A C 1
ATOM 644 O O . ASP A 1 84 ? 1.633 3.131 -12.076 1.00 98.06 84 ASP A O 1
ATOM 648 N N . TRP A 1 85 ? 0.258 4.868 -11.773 1.00 98.44 85 TRP A N 1
ATOM 649 C CA . TRP A 1 85 ? -0.088 4.518 -10.402 1.00 98.44 85 TRP A CA 1
ATOM 650 C C . TRP A 1 85 ? -1.277 3.560 -10.389 1.00 98.44 85 TRP A C 1
ATOM 652 O O . TRP A 1 85 ? -2.274 3.795 -11.074 1.00 98.44 85 TRP A O 1
ATOM 662 N N . HIS A 1 86 ? -1.190 2.532 -9.552 1.00 98.69 86 HIS A N 1
ATOM 663 C CA . HIS A 1 86 ? -2.213 1.511 -9.372 1.00 98.69 86 HIS A CA 1
ATOM 664 C C . HIS A 1 86 ? -2.560 1.418 -7.896 1.00 98.69 86 HIS A C 1
ATOM 666 O O . HIS A 1 86 ? -1.676 1.238 -7.058 1.00 98.69 86 HIS A O 1
ATOM 672 N N . ARG A 1 87 ? -3.847 1.566 -7.579 1.00 98.62 87 ARG A N 1
ATOM 673 C CA . ARG A 1 87 ? -4.328 1.528 -6.201 1.00 98.62 87 ARG A CA 1
ATOM 674 C C . ARG A 1 87 ? -5.519 0.602 -6.068 1.00 98.62 87 ARG A C 1
ATOM 676 O O . ARG A 1 87 ? -6.486 0.767 -6.809 1.00 98.62 87 ARG A O 1
ATOM 683 N N . TRP A 1 88 ? -5.465 -0.307 -5.109 1.00 98.75 88 TRP A N 1
ATOM 684 C CA . TRP A 1 88 ? -6.622 -1.067 -4.653 1.00 98.75 88 TRP A CA 1
ATOM 685 C C . TRP A 1 88 ? -7.005 -0.597 -3.259 1.00 98.75 88 TRP A C 1
ATOM 687 O O . TRP A 1 88 ? -6.127 -0.383 -2.427 1.00 98.75 88 TRP A O 1
ATOM 697 N N . ASP A 1 89 ? -8.299 -0.434 -3.017 1.00 98.50 89 ASP A N 1
ATOM 698 C CA . ASP A 1 89 ? -8.846 -0.025 -1.729 1.00 98.50 89 ASP A CA 1
ATOM 699 C C . ASP A 1 89 ? -9.901 -1.046 -1.285 1.00 98.50 89 ASP A C 1
ATOM 701 O O . ASP A 1 89 ? -10.748 -1.449 -2.093 1.00 98.50 89 ASP A O 1
ATOM 705 N N . SER A 1 90 ? -9.883 -1.455 -0.014 1.00 98.69 90 SER A N 1
ATOM 706 C CA . SER A 1 90 ? -10.933 -2.324 0.526 1.00 98.69 90 SER A CA 1
ATOM 707 C C . SER A 1 90 ? -12.272 -1.585 0.602 1.00 98.69 90 SER A C 1
ATOM 709 O O . SER A 1 90 ? -12.334 -0.364 0.756 1.00 98.69 90 SER A O 1
ATOM 711 N N . ASN A 1 91 ? -13.375 -2.324 0.502 1.00 98.00 91 ASN A N 1
ATOM 712 C CA . ASN A 1 91 ? -14.717 -1.787 0.722 1.00 98.00 91 ASN A CA 1
ATOM 713 C C . ASN A 1 91 ? -15.001 -1.628 2.217 1.00 98.00 91 ASN A C 1
ATOM 715 O O . ASN A 1 91 ? -15.584 -0.618 2.625 1.00 98.00 91 ASN A O 1
ATOM 719 N N . ASP A 1 92 ? -14.529 -2.592 3.003 1.00 97.56 92 ASP A N 1
ATOM 720 C CA . ASP A 1 92 ? -14.683 -2.663 4.450 1.00 97.56 92 ASP A CA 1
ATOM 721 C C . ASP A 1 92 ? -13.475 -2.058 5.172 1.00 97.56 92 ASP A C 1
ATOM 723 O O . ASP A 1 92 ? -12.406 -1.854 4.589 1.00 97.56 92 ASP A O 1
ATOM 727 N N . GLY A 1 93 ? -13.661 -1.742 6.448 1.00 98.19 93 GLY A N 1
ATOM 728 C CA . GLY A 1 93 ? -12.651 -1.126 7.294 1.00 98.19 93 GLY A CA 1
ATOM 729 C C . GLY A 1 93 ? -13.028 -1.217 8.768 1.00 98.19 93 GLY A C 1
ATOM 730 O O . GLY A 1 93 ? -14.120 -1.665 9.118 1.00 98.19 93 GLY A O 1
ATOM 731 N N . PHE A 1 94 ? -12.136 -0.745 9.626 1.00 98.69 94 PHE A N 1
ATOM 732 C CA . PHE A 1 94 ? -12.318 -0.691 11.077 1.00 98.69 94 PHE A CA 1
ATOM 733 C C . PHE A 1 94 ? -12.296 0.763 11.564 1.00 98.69 94 PHE A C 1
ATOM 735 O O . PHE A 1 94 ? -12.049 1.685 10.786 1.00 98.69 94 PHE A O 1
ATOM 742 N N . LYS A 1 95 ? -12.629 1.015 12.831 1.00 98.12 95 LYS A N 1
ATOM 743 C CA . LYS A 1 95 ? -12.672 2.386 13.358 1.00 98.12 95 LYS A CA 1
ATOM 744 C C . LYS A 1 95 ? -11.302 2.805 13.882 1.00 98.12 95 LYS A C 1
ATOM 746 O O . LYS A 1 95 ? -10.558 2.014 14.438 1.00 98.12 95 LYS A O 1
ATOM 751 N N . ALA A 1 96 ? -10.983 4.082 13.737 1.00 97.75 96 ALA A N 1
ATOM 752 C CA . ALA A 1 96 ? -9.846 4.658 14.441 1.00 97.75 96 ALA A CA 1
ATOM 753 C C . ALA A 1 96 ? -10.108 4.619 15.963 1.00 97.75 96 ALA A C 1
ATOM 755 O O . ALA A 1 96 ? -11.254 4.793 16.394 1.00 97.75 96 ALA A O 1
ATOM 756 N N . GLY A 1 97 ? -9.082 4.357 16.778 1.00 97.94 97 GLY A N 1
ATOM 757 C CA . GLY A 1 97 ? -9.212 4.278 18.235 1.00 97.94 97 GLY A CA 1
ATOM 758 C C . GLY A 1 97 ? -10.031 3.097 18.780 1.00 97.94 97 GLY A C 1
ATOM 759 O O . GLY A 1 97 ? -10.363 3.108 19.965 1.00 97.94 97 GLY A O 1
ATOM 760 N N . SER A 1 98 ? -10.378 2.086 17.968 1.00 98.19 98 SER A N 1
ATOM 761 C CA . SER A 1 98 ? -11.048 0.867 18.465 1.00 98.19 98 SER A CA 1
ATOM 762 C C . SER A 1 98 ? -10.102 -0.186 19.046 1.00 98.19 98 SER A C 1
ATOM 764 O O . SER A 1 98 ? -10.572 -1.226 19.505 1.00 98.19 98 SER A O 1
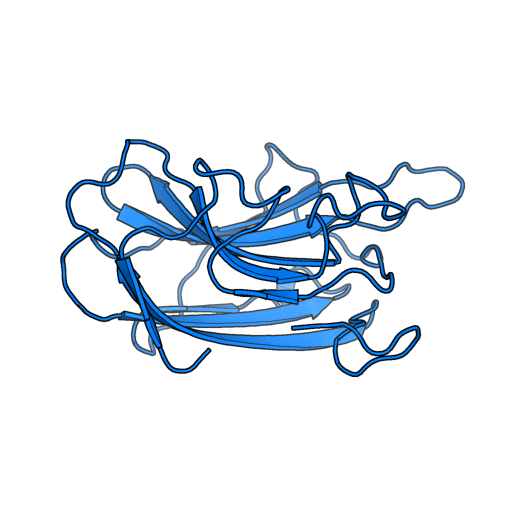ATOM 766 N N . GLY A 1 99 ? -8.801 0.103 19.099 1.00 98.44 99 GLY A N 1
ATOM 767 C CA . GLY A 1 99 ? -7.771 -0.793 19.611 1.00 98.44 99 GLY A CA 1
ATOM 768 C C . GLY A 1 99 ? -6.995 -1.485 18.494 1.00 98.44 99 GLY A C 1
ATOM 769 O O . GLY A 1 99 ? -6.906 -0.984 17.376 1.00 98.44 99 GLY A O 1
ATOM 770 N N . TRP A 1 100 ? -6.400 -2.627 18.834 1.00 98.81 100 TRP A N 1
ATOM 771 C CA . TRP A 1 100 ? -5.586 -3.416 17.917 1.00 98.81 100 TRP A CA 1
ATOM 772 C C . TRP A 1 100 ? -6.435 -4.146 16.880 1.00 98.81 100 TRP A C 1
ATOM 774 O O . TRP A 1 100 ? -7.414 -4.801 17.231 1.00 98.81 100 TRP A O 1
ATOM 784 N N . HIS A 1 101 ? -5.988 -4.079 15.631 1.00 98.88 101 HIS A N 1
ATOM 785 C CA . HIS A 1 101 ? -6.510 -4.840 14.508 1.00 98.88 101 HIS A CA 1
ATOM 786 C C . HIS A 1 101 ? -5.368 -5.568 13.808 1.00 98.88 101 HIS A C 1
ATOM 788 O O . HIS A 1 101 ? -4.292 -4.997 13.621 1.00 98.88 101 HIS A O 1
ATOM 794 N N . HIS A 1 102 ? -5.608 -6.810 13.404 1.00 98.81 102 HIS A N 1
ATOM 795 C CA . HIS A 1 102 ? -4.683 -7.533 12.539 1.00 98.81 102 HIS A CA 1
ATOM 796 C C . HIS A 1 102 ? -5.063 -7.274 11.086 1.00 98.81 102 HIS A C 1
ATOM 798 O O . HIS A 1 102 ? -6.212 -7.485 10.699 1.00 98.81 102 HIS A O 1
ATOM 804 N N . VAL A 1 103 ? -4.129 -6.815 10.264 1.00 98.88 103 VAL A N 1
ATOM 805 C CA . VAL A 1 103 ? -4.392 -6.500 8.858 1.00 98.88 103 VAL A CA 1
ATOM 806 C C . VAL A 1 103 ? -3.387 -7.198 7.968 1.00 98.88 103 VAL A C 1
ATOM 808 O O . VAL A 1 103 ? -2.209 -7.264 8.295 1.00 98.88 103 VAL A O 1
ATOM 811 N N . ALA A 1 104 ? -3.843 -7.690 6.821 1.00 98.81 104 ALA A N 1
ATOM 812 C CA . ALA A 1 104 ? -2.956 -8.312 5.850 1.00 98.81 104 ALA A CA 1
ATOM 813 C C . ALA A 1 104 ? -3.382 -8.029 4.414 1.00 98.81 104 ALA A C 1
ATOM 815 O O . ALA A 1 104 ? -4.559 -7.783 4.121 1.00 98.81 104 ALA A O 1
ATOM 816 N N . ILE A 1 105 ? -2.413 -8.104 3.507 1.00 98.75 105 ILE A N 1
ATOM 817 C CA . ILE A 1 105 ? -2.629 -8.058 2.069 1.00 98.75 105 ILE A CA 1
ATOM 818 C C . ILE A 1 105 ? -1.744 -9.079 1.364 1.00 98.75 105 ILE A C 1
ATOM 820 O O . ILE A 1 105 ? -0.567 -9.214 1.686 1.00 98.75 105 ILE A O 1
ATOM 824 N N . SER A 1 106 ? -2.314 -9.789 0.396 1.00 98.69 106 SER A N 1
ATOM 825 C CA . SER A 1 106 ? -1.604 -10.730 -0.467 1.00 98.69 106 SER A CA 1
ATOM 826 C C . SER A 1 106 ? -1.859 -10.378 -1.928 1.00 98.69 106 SER A C 1
ATOM 828 O O . SER A 1 106 ? -2.992 -10.056 -2.302 1.00 98.69 106 SER A O 1
ATOM 830 N N . TYR A 1 107 ? -0.812 -10.393 -2.749 1.00 98.81 107 TYR A N 1
ATOM 831 C CA . TYR A 1 107 ? -0.883 -10.010 -4.154 1.00 98.81 107 TYR A CA 1
ATOM 832 C C . TYR A 1 107 ? 0.168 -10.739 -4.992 1.00 98.81 107 TYR A C 1
ATOM 834 O O . TYR A 1 107 ? 1.308 -10.898 -4.568 1.00 98.81 107 TYR A O 1
ATOM 842 N N . LEU A 1 108 ? -0.210 -11.143 -6.202 1.00 98.81 108 LEU A N 1
ATOM 843 C CA . LEU A 1 108 ? 0.700 -11.610 -7.240 1.00 98.81 108 LEU A CA 1
ATOM 844 C C . LEU A 1 108 ? 0.860 -10.495 -8.275 1.00 98.81 108 LEU A C 1
ATOM 846 O O . LEU A 1 108 ? -0.094 -10.154 -8.984 1.00 98.81 108 LEU A O 1
ATOM 850 N N . PHE A 1 109 ? 2.058 -9.921 -8.384 1.00 98.75 109 PHE A N 1
ATOM 851 C CA . PHE A 1 109 ? 2.307 -8.885 -9.384 1.00 98.75 109 PHE A CA 1
ATOM 852 C C . PHE A 1 109 ? 2.046 -9.419 -10.795 1.00 98.75 109 PHE A C 1
ATOM 854 O O . PHE A 1 109 ? 2.472 -10.515 -11.152 1.00 98.75 109 PHE A O 1
ATOM 861 N N . GLY A 1 110 ? 1.320 -8.644 -11.600 1.00 98.44 110 GLY A N 1
ATOM 862 C CA . GLY A 1 110 ? 0.904 -9.060 -12.940 1.00 98.44 110 GLY A CA 1
ATOM 863 C C . GLY A 1 110 ? -0.452 -9.772 -13.002 1.00 98.44 110 GLY A C 1
ATOM 864 O O . GLY A 1 110 ? -0.960 -9.998 -14.104 1.00 98.44 110 GLY A O 1
ATOM 865 N N . ASP A 1 111 ? -1.071 -10.076 -11.857 1.00 98.75 111 ASP A N 1
ATOM 866 C CA . ASP A 1 111 ? -2.407 -10.667 -11.773 1.00 98.75 111 ASP A CA 1
ATOM 867 C C . ASP A 1 111 ? -3.337 -9.828 -10.872 1.00 98.75 111 ASP A C 1
ATOM 869 O O . ASP A 1 111 ? -3.419 -10.066 -9.665 1.00 98.75 111 ASP A O 1
ATOM 873 N N . PRO A 1 112 ? -4.070 -8.841 -11.421 1.00 98.31 112 PRO A N 1
ATOM 874 C CA . PRO A 1 112 ? -4.902 -7.938 -10.626 1.00 98.31 112 PRO A CA 1
ATOM 875 C C . PRO A 1 112 ? -6.058 -8.640 -9.898 1.00 98.31 112 PRO A C 1
ATOM 877 O O . PRO A 1 112 ? -6.563 -8.093 -8.915 1.00 98.31 112 PRO A O 1
ATOM 880 N N . ASP A 1 113 ? -6.462 -9.832 -10.345 1.00 98.50 113 ASP A N 1
ATOM 881 C CA . ASP A 1 113 ? -7.538 -10.619 -9.733 1.00 98.50 113 ASP A CA 1
ATOM 882 C C . ASP A 1 113 ? -7.040 -11.445 -8.531 1.00 98.50 113 ASP A C 1
ATOM 884 O O . ASP A 1 113 ? -7.844 -11.989 -7.764 1.00 98.50 113 ASP A O 1
ATOM 888 N N . SER A 1 114 ? -5.719 -11.518 -8.324 1.00 98.75 114 SER A N 1
ATOM 889 C CA . SER A 1 114 ? -5.089 -12.234 -7.207 1.00 98.75 114 SER A CA 1
ATOM 890 C C . SER A 1 114 ? -5.197 -11.507 -5.866 1.00 98.75 114 SER A C 1
ATOM 892 O O . SER A 1 114 ? -5.074 -12.153 -4.830 1.00 98.75 114 SER A O 1
ATOM 894 N N . ILE A 1 115 ? -5.446 -10.191 -5.863 1.00 98.69 115 ILE A N 1
ATOM 895 C CA . ILE A 1 115 ? -5.368 -9.371 -4.648 1.00 98.69 115 ILE A CA 1
ATOM 896 C C . ILE A 1 115 ? -6.366 -9.825 -3.575 1.00 98.69 115 ILE A C 1
ATOM 898 O O . ILE A 1 115 ? -7.558 -10.003 -3.843 1.00 98.69 115 ILE A O 1
ATOM 902 N N . ARG A 1 116 ? -5.888 -10.019 -2.345 1.00 98.62 116 ARG A N 1
ATOM 903 C CA . ARG A 1 116 ? -6.700 -10.374 -1.172 1.00 98.62 116 ARG A CA 1
ATOM 904 C C . ARG A 1 116 ? -6.329 -9.469 -0.007 1.00 98.62 116 ARG A C 1
ATOM 906 O O . ARG A 1 116 ? -5.149 -9.333 0.293 1.00 98.62 116 ARG A O 1
ATOM 913 N N . GLY A 1 117 ? -7.326 -8.878 0.645 1.00 98.75 117 GLY A N 1
ATOM 914 C CA . GLY A 1 117 ? -7.152 -8.140 1.895 1.00 98.75 117 GLY A CA 1
ATOM 915 C C . GLY A 1 117 ? -7.817 -8.873 3.054 1.00 98.75 117 GLY A C 1
ATOM 916 O O . GLY A 1 117 ? -8.826 -9.552 2.847 1.00 98.75 117 GLY A O 1
ATOM 917 N N . TYR A 1 118 ? -7.284 -8.698 4.260 1.00 98.88 118 TYR A N 1
ATOM 918 C CA . TYR A 1 118 ? -7.821 -9.286 5.484 1.00 98.88 118 TYR A CA 1
ATOM 919 C C . TYR A 1 118 ? -7.819 -8.269 6.625 1.00 98.88 118 TYR A C 1
ATOM 921 O O . TYR A 1 118 ? -6.854 -7.517 6.777 1.00 98.88 118 TYR A O 1
ATOM 929 N N . ILE A 1 119 ? -8.884 -8.265 7.426 1.00 98.88 119 ILE A N 1
ATOM 930 C CA . ILE A 1 119 ? -9.003 -7.492 8.668 1.00 98.88 119 ILE A CA 1
ATOM 931 C C . ILE A 1 119 ? -9.483 -8.458 9.752 1.00 98.88 119 ILE A C 1
ATOM 933 O O . ILE A 1 119 ? -10.505 -9.115 9.584 1.00 98.88 119 ILE A O 1
ATOM 937 N N . ASP A 1 120 ? -8.728 -8.572 10.840 1.00 98.62 120 ASP A N 1
ATOM 938 C CA . ASP A 1 120 ? -8.986 -9.459 11.980 1.00 98.62 120 ASP A CA 1
ATOM 939 C C . ASP A 1 120 ? -9.214 -10.929 11.579 1.00 98.62 120 ASP A C 1
ATOM 941 O O . ASP A 1 120 ? -10.033 -11.640 12.155 1.00 98.62 120 ASP A O 1
ATOM 945 N N . GLY A 1 121 ? -8.471 -11.386 10.564 1.00 97.62 121 GLY A N 1
ATOM 946 C CA . GLY A 1 121 ? -8.559 -12.744 10.015 1.00 97.62 121 GLY A CA 1
ATOM 947 C C . GLY A 1 121 ? -9.682 -12.951 8.993 1.00 97.62 121 GLY A C 1
ATOM 948 O O . GLY A 1 121 ? -9.705 -13.981 8.321 1.00 97.62 121 GLY A O 1
ATOM 949 N N . GLU A 1 122 ? -10.567 -11.972 8.812 1.00 98.56 122 GLU A N 1
ATOM 950 C CA . GLU A 1 122 ? -11.676 -12.036 7.862 1.00 98.56 122 GLU A CA 1
ATOM 951 C C . GLU A 1 122 ? -11.285 -11.425 6.515 1.00 98.56 122 GLU A C 1
ATOM 953 O O . GLU A 1 122 ? -10.710 -10.336 6.443 1.00 98.56 122 GLU A O 1
ATOM 958 N N . ALA A 1 123 ? -11.609 -12.122 5.425 1.00 98.44 123 ALA A N 1
ATOM 959 C CA . ALA A 1 123 ? -11.346 -11.631 4.077 1.00 98.44 123 ALA A CA 1
ATOM 960 C C . ALA A 1 123 ? -12.260 -10.444 3.739 1.00 98.44 123 ALA A C 1
ATOM 962 O O . ALA A 1 123 ? -13.476 -10.513 3.923 1.00 98.44 123 ALA A O 1
ATOM 963 N N . VAL A 1 124 ? -11.689 -9.385 3.165 1.00 98.50 124 VAL A N 1
ATOM 964 C CA . VAL A 1 124 ? -12.436 -8.202 2.719 1.00 98.50 124 VAL A CA 1
ATOM 965 C C . VAL A 1 124 ? -12.450 -8.083 1.202 1.00 98.50 124 VAL A C 1
ATOM 967 O O . VAL A 1 124 ? -11.501 -8.444 0.502 1.00 98.50 124 VAL A O 1
ATOM 970 N N . THR A 1 125 ? -13.546 -7.537 0.681 1.00 98.12 125 THR A N 1
ATOM 971 C CA . THR A 1 125 ? -13.635 -7.170 -0.738 1.00 98.12 125 THR A CA 1
ATOM 972 C C . THR A 1 125 ? -13.035 -5.787 -0.968 1.00 98.12 125 THR A C 1
ATOM 974 O O . THR A 1 125 ? -12.837 -5.016 -0.029 1.00 98.12 125 THR A O 1
ATOM 977 N N . GLY A 1 126 ? -12.772 -5.438 -2.223 1.00 98.00 126 GLY A N 1
ATOM 978 C CA . GLY A 1 126 ? -12.309 -4.104 -2.581 1.00 98.00 126 GLY A CA 1
ATOM 979 C C . GLY A 1 126 ? -12.270 -3.891 -4.080 1.00 98.00 126 GLY A C 1
ATOM 980 O O . GLY A 1 126 ? -12.651 -4.769 -4.859 1.00 98.00 126 GLY A O 1
ATOM 981 N N . ILE A 1 127 ? -11.824 -2.707 -4.475 1.00 98.12 127 ILE A N 1
ATOM 982 C CA . ILE A 1 127 ? -11.839 -2.261 -5.861 1.00 98.12 127 ILE A CA 1
ATOM 983 C C . ILE A 1 127 ? -10.508 -1.634 -6.248 1.00 98.12 127 ILE A C 1
ATOM 985 O O . ILE A 1 127 ? -9.911 -0.856 -5.503 1.00 98.12 127 ILE A O 1
ATOM 989 N N . TRP A 1 128 ? -10.072 -1.928 -7.469 1.00 98.56 128 TRP A N 1
ATOM 990 C CA . TRP A 1 128 ? -9.043 -1.131 -8.116 1.00 98.56 128 TRP A CA 1
ATOM 991 C C . TRP A 1 128 ? -9.617 0.245 -8.456 1.00 98.56 128 TRP A C 1
ATOM 993 O O . TRP A 1 128 ? -10.638 0.364 -9.134 1.00 98.56 128 TRP A O 1
ATOM 1003 N N . SER A 1 129 ? -8.972 1.291 -7.957 1.00 96.12 129 SER A N 1
ATOM 1004 C CA . SER A 1 129 ? -9.468 2.657 -8.038 1.00 96.12 129 SER A CA 1
ATOM 1005 C C . SER A 1 129 ? -9.432 3.186 -9.470 1.00 96.12 129 SER A C 1
ATOM 1007 O O . SER A 1 129 ? -8.382 3.212 -10.114 1.00 96.12 129 SER A O 1
ATOM 1009 N N . SER A 1 130 ? -10.575 3.690 -9.939 1.00 92.81 130 SER A N 1
ATOM 1010 C CA . SER A 1 130 ? -10.716 4.347 -11.243 1.00 92.81 130 SER A CA 1
ATOM 1011 C C . SER A 1 130 ? -10.148 5.770 -11.281 1.00 92.81 130 SER A C 1
ATOM 1013 O O . SER A 1 130 ? -10.067 6.365 -12.350 1.00 92.81 130 SER A O 1
ATOM 1015 N N . ALA A 1 131 ? -9.774 6.338 -10.127 1.00 94.81 131 ALA A N 1
ATOM 1016 C CA . ALA A 1 131 ? -9.007 7.587 -10.062 1.00 94.81 131 ALA A CA 1
ATOM 1017 C C . ALA A 1 131 ? -7.517 7.375 -10.407 1.00 94.81 131 ALA A C 1
ATOM 1019 O O . ALA A 1 131 ? -6.766 8.337 -10.553 1.00 94.81 131 ALA A O 1
ATOM 1020 N N . TYR A 1 132 ? -7.109 6.111 -10.516 1.00 96.81 132 TYR A N 1
ATOM 1021 C CA . TYR A 1 132 ? -5.792 5.633 -10.912 1.00 96.81 132 TYR A CA 1
ATOM 1022 C C . TYR A 1 132 ? -5.936 4.761 -12.168 1.00 96.81 132 TYR A C 1
ATOM 1024 O O . TYR A 1 132 ? -7.025 4.646 -12.730 1.00 96.81 132 TYR A O 1
ATOM 1032 N N . ALA A 1 133 ? -4.865 4.105 -12.609 1.00 97.19 133 ALA A N 1
ATOM 1033 C CA . ALA A 1 133 ? -4.902 3.260 -13.804 1.00 97.19 133 ALA A CA 1
ATOM 1034 C C . ALA A 1 133 ? -5.587 1.888 -13.593 1.00 97.19 133 ALA A C 1
ATOM 1036 O O . ALA A 1 133 ? -5.463 1.005 -14.439 1.00 97.19 133 ALA A O 1
ATOM 1037 N N . GLY A 1 134 ? -6.313 1.693 -12.484 1.00 98.12 134 GLY A N 1
ATOM 1038 C CA . GLY A 1 134 ? -7.005 0.442 -12.171 1.00 98.12 134 GLY A CA 1
ATOM 1039 C C . GLY A 1 134 ? -6.062 -0.745 -11.930 1.00 98.12 134 GLY A C 1
ATOM 1040 O O . GLY A 1 134 ? -4.874 -0.568 -11.658 1.00 98.12 134 GLY A O 1
ATOM 1041 N N . GLY A 1 135 ? -6.608 -1.961 -12.005 1.00 98.00 135 GLY A N 1
ATOM 1042 C CA . GLY A 1 135 ? -5.833 -3.200 -11.938 1.00 98.00 135 GLY A CA 1
ATOM 1043 C C . GLY A 1 135 ? -5.064 -3.425 -13.238 1.00 98.00 135 GLY A C 1
ATOM 1044 O O . GLY A 1 135 ? -5.548 -3.089 -14.318 1.00 98.00 135 GLY A O 1
ATOM 1045 N N . THR A 1 136 ? -3.857 -3.980 -13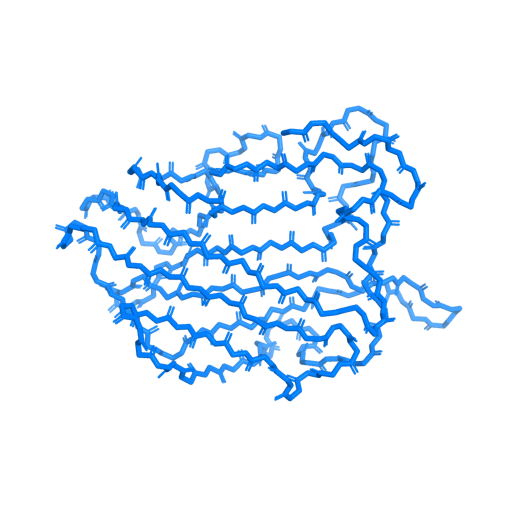.150 1.00 98.06 136 THR A N 1
ATOM 1046 C CA . THR A 1 136 ? -2.947 -4.095 -14.294 1.00 98.06 136 THR A CA 1
ATOM 1047 C C . THR A 1 136 ? -2.168 -5.402 -14.281 1.00 98.06 136 THR A C 1
ATOM 1049 O O . THR A 1 136 ? -1.946 -5.990 -13.227 1.00 98.06 136 THR A O 1
ATOM 1052 N N . LYS A 1 137 ? -1.705 -5.813 -15.466 1.00 98.12 137 LYS A N 1
ATOM 1053 C CA . LYS A 1 137 ? -0.733 -6.902 -15.648 1.00 98.12 137 LYS A CA 1
ATOM 1054 C C . LYS A 1 137 ? 0.696 -6.403 -15.896 1.00 98.12 137 LYS A C 1
ATOM 1056 O O . LYS A 1 137 ? 1.579 -7.193 -16.211 1.00 98.12 137 LYS A O 1
ATOM 1061 N N . ARG A 1 138 ? 0.899 -5.082 -15.853 1.00 98.06 138 ARG A N 1
ATOM 1062 C CA . ARG A 1 138 ? 2.199 -4.455 -16.108 1.00 98.06 138 ARG A CA 1
ATOM 1063 C C . ARG A 1 138 ? 3.135 -4.659 -14.911 1.00 98.06 138 ARG A C 1
ATOM 1065 O O . ARG A 1 138 ? 2.658 -4.552 -13.778 1.00 98.06 138 ARG A O 1
ATOM 1072 N N . PRO A 1 139 ? 4.439 -4.878 -15.156 1.00 97.94 139 PRO A N 1
ATOM 1073 C CA . PRO A 1 139 ? 5.437 -5.031 -14.101 1.00 97.94 139 PRO A CA 1
ATOM 1074 C C . PRO A 1 139 ? 5.481 -3.791 -13.195 1.00 97.94 139 PRO A C 1
ATOM 1076 O O . PRO A 1 139 ? 5.320 -2.670 -13.702 1.00 97.94 139 PRO A O 1
ATOM 1079 N N . PRO A 1 140 ? 5.725 -3.942 -11.882 1.00 98.38 140 PRO A N 1
ATOM 1080 C CA . PRO A 1 140 ? 5.987 -2.805 -11.013 1.00 98.38 140 PRO A CA 1
ATOM 1081 C C . PRO A 1 140 ? 7.343 -2.154 -11.345 1.00 98.38 140 PRO A C 1
ATOM 1083 O O . PRO A 1 140 ? 8.217 -2.736 -11.999 1.00 98.38 140 PRO A O 1
ATOM 1086 N N . VAL A 1 141 ? 7.535 -0.908 -10.910 1.00 97.69 141 VAL A N 1
ATOM 1087 C CA . VAL A 1 141 ? 8.885 -0.340 -10.785 1.00 97.69 141 VAL A CA 1
ATOM 1088 C C . VAL A 1 141 ? 9.656 -1.189 -9.778 1.00 97.69 141 VAL A C 1
ATOM 1090 O O . VAL A 1 141 ? 9.096 -1.542 -8.748 1.00 97.69 141 VAL A O 1
ATOM 1093 N N . VAL A 1 142 ? 10.912 -1.503 -10.086 1.00 97.06 142 VAL A N 1
ATOM 1094 C CA . VAL A 1 142 ? 11.842 -2.206 -9.196 1.00 97.06 142 VAL A CA 1
ATOM 1095 C C . VAL A 1 142 ? 13.129 -1.396 -9.172 1.00 97.06 142 VAL A C 1
ATOM 1097 O O . VAL A 1 142 ? 13.630 -1.031 -10.241 1.00 97.06 142 VAL A O 1
ATOM 1100 N N . ASP A 1 143 ? 13.603 -1.073 -7.975 1.00 94.69 143 ASP A N 1
ATOM 1101 C CA . ASP A 1 143 ? 14.856 -0.374 -7.713 1.00 94.69 143 ASP A CA 1
ATOM 1102 C C . ASP A 1 143 ? 15.345 -0.643 -6.282 1.00 94.69 143 ASP A C 1
ATOM 1104 O O . ASP A 1 143 ? 14.660 -1.286 -5.488 1.00 94.69 143 ASP A O 1
ATOM 1108 N N . ASP A 1 144 ? 16.512 -0.095 -5.956 1.00 95.88 144 ASP A N 1
ATOM 1109 C CA . ASP A 1 144 ? 17.224 -0.351 -4.702 1.00 95.88 144 ASP A CA 1
ATOM 1110 C C . ASP A 1 144 ? 16.849 0.669 -3.602 1.00 95.88 144 ASP A C 1
ATOM 1112 O O . ASP A 1 144 ? 17.633 0.929 -2.691 1.00 95.88 144 ASP A O 1
ATOM 1116 N N . ASP A 1 145 ? 15.679 1.315 -3.693 1.00 97.12 145 ASP A N 1
ATOM 1117 C CA . ASP A 1 145 ? 15.217 2.238 -2.651 1.00 97.12 145 ASP A CA 1
ATOM 1118 C C . ASP A 1 145 ? 14.729 1.472 -1.408 1.00 97.12 145 ASP A C 1
ATOM 1120 O O . ASP A 1 145 ? 14.254 0.332 -1.490 1.00 97.12 145 ASP A O 1
ATOM 1124 N N . ASP A 1 146 ? 14.835 2.117 -0.247 1.00 97.12 146 ASP A N 1
ATOM 1125 C CA . ASP A 1 146 ? 14.630 1.484 1.053 1.00 97.12 146 ASP A CA 1
ATOM 1126 C C . ASP A 1 146 ? 13.173 1.077 1.296 1.00 97.12 146 ASP A C 1
ATOM 1128 O O . ASP A 1 146 ? 12.211 1.593 0.710 1.00 97.12 146 ASP A O 1
ATOM 1132 N N . ILE A 1 147 ? 13.016 0.214 2.299 1.00 97.50 147 ILE A N 1
ATOM 1133 C CA . ILE A 1 147 ? 11.724 -0.142 2.880 1.00 97.50 147 ILE A CA 1
ATOM 1134 C C . ILE A 1 147 ? 11.510 0.627 4.166 1.00 97.50 147 ILE A C 1
ATOM 1136 O O . ILE A 1 147 ? 12.303 0.528 5.109 1.00 97.50 147 ILE A O 1
ATOM 1140 N N . TRP A 1 148 ? 10.410 1.356 4.257 1.00 98.00 148 TRP A N 1
ATOM 1141 C CA . TRP A 1 148 ? 10.039 2.098 5.452 1.00 98.00 148 TRP A CA 1
ATOM 1142 C C . TRP A 1 148 ? 8.762 1.535 6.071 1.00 98.00 148 TRP A C 1
ATOM 1144 O O . TRP A 1 148 ? 7.783 1.255 5.382 1.00 98.00 148 TRP A O 1
ATOM 1154 N N . VAL A 1 149 ? 8.787 1.398 7.396 1.00 98.31 149 VAL A N 1
ATOM 1155 C CA . VAL A 1 149 ? 7.627 1.054 8.226 1.00 98.31 149 VAL A CA 1
ATOM 1156 C C . VAL A 1 149 ? 7.051 2.349 8.784 1.00 98.31 149 VAL A C 1
ATOM 1158 O O . VAL A 1 149 ? 7.792 3.223 9.239 1.00 98.31 149 VAL A O 1
ATOM 1161 N N . GLY A 1 150 ? 5.733 2.493 8.725 1.00 98.31 150 GLY A N 1
ATOM 1162 C CA . GLY A 1 150 ? 5.006 3.610 9.315 1.00 98.31 150 GLY A CA 1
ATOM 1163 C C . GLY A 1 150 ? 5.113 4.938 8.565 1.00 98.31 150 GLY A C 1
ATOM 1164 O O . GLY A 1 150 ? 4.586 5.933 9.050 1.00 98.31 150 GLY A O 1
ATOM 1165 N N . THR A 1 151 ? 5.810 5.031 7.427 1.00 98.06 151 THR A N 1
ATOM 1166 C CA . THR A 1 151 ? 5.949 6.301 6.692 1.00 98.06 151 THR A CA 1
ATOM 1167 C C . THR A 1 151 ? 6.475 6.106 5.264 1.00 98.06 151 THR A C 1
ATOM 1169 O O . THR A 1 151 ? 6.861 5.010 4.870 1.00 98.06 151 THR A O 1
ATOM 1172 N N . SER A 1 152 ? 6.475 7.183 4.478 1.00 96.94 152 SER A N 1
ATOM 1173 C CA . SER A 1 152 ? 7.029 7.279 3.123 1.00 96.94 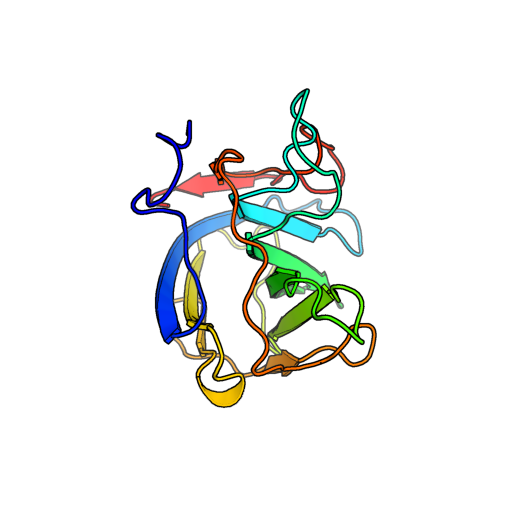152 SER A CA 1
ATOM 1174 C C . SER A 1 152 ? 7.221 8.766 2.755 1.00 96.94 152 SER A C 1
ATOM 1176 O O . SER A 1 152 ? 6.970 9.669 3.560 1.00 96.94 152 SER A O 1
ATOM 1178 N N . GLY A 1 153 ? 7.681 9.055 1.540 1.00 94.94 153 GLY A N 1
ATOM 1179 C CA . GLY A 1 153 ? 7.698 10.387 0.937 1.00 94.94 153 GLY A CA 1
ATOM 1180 C C . GLY A 1 153 ? 8.577 11.402 1.660 1.00 94.94 153 GLY A C 1
ATOM 1181 O O . GLY A 1 153 ? 8.156 12.545 1.820 1.00 94.94 153 GLY A O 1
ATOM 1182 N N . GLY A 1 154 ? 9.761 11.014 2.133 1.00 95.06 154 GLY A N 1
ATOM 1183 C CA . GLY A 1 154 ? 10.646 11.906 2.888 1.00 95.06 154 GLY A CA 1
ATOM 1184 C C . GLY A 1 154 ? 10.183 12.140 4.324 1.00 95.06 154 GLY A C 1
ATOM 1185 O O . GLY A 1 154 ? 10.393 13.219 4.871 1.00 95.06 154 GLY A O 1
ATOM 1186 N N . LYS A 1 155 ? 9.529 11.138 4.922 1.00 95.25 155 LYS A N 1
ATOM 1187 C CA . LYS A 1 155 ? 8.922 11.178 6.261 1.00 95.25 155 LYS A CA 1
ATOM 1188 C C . LYS A 1 155 ? 7.816 12.223 6.332 1.00 95.25 155 LYS A C 1
ATOM 1190 O O . LYS A 1 155 ? 7.672 12.944 7.320 1.00 95.25 155 LYS A O 1
ATOM 1195 N N . ASN A 1 156 ? 7.057 12.336 5.245 1.00 95.50 156 ASN A N 1
ATOM 1196 C CA . ASN A 1 156 ? 5.986 13.306 5.144 1.00 95.50 156 ASN A CA 1
ATOM 1197 C C . ASN A 1 156 ? 4.903 12.971 6.174 1.00 95.50 156 ASN A C 1
ATOM 1199 O O . ASN A 1 156 ? 4.267 11.922 6.101 1.00 95.50 156 ASN A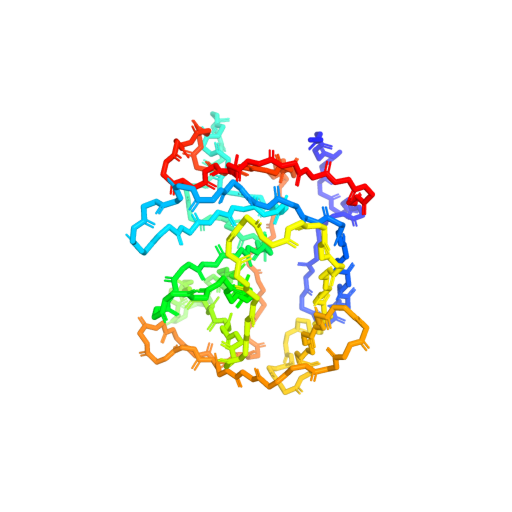 O 1
ATOM 1203 N N . ALA A 1 157 ? 4.675 13.899 7.104 1.00 95.19 157 ALA A N 1
ATOM 1204 C CA . ALA A 1 157 ? 3.707 13.745 8.180 1.00 95.19 157 ALA A CA 1
ATOM 1205 C C . ALA A 1 157 ? 2.295 13.400 7.679 1.00 95.19 157 ALA A C 1
ATOM 1207 O O . ALA A 1 157 ? 1.589 12.675 8.363 1.00 95.19 157 ALA A O 1
ATOM 1208 N N . SER A 1 158 ? 1.890 13.845 6.482 1.00 94.75 158 SER A N 1
ATOM 1209 C CA . SER A 1 158 ? 0.558 13.526 5.949 1.00 94.75 158 SER A CA 1
ATOM 1210 C C . SER A 1 158 ? 0.379 12.068 5.521 1.00 94.75 158 SER A C 1
ATOM 1212 O O . SER A 1 158 ? -0.756 11.669 5.261 1.00 94.75 158 SER A O 1
ATOM 1214 N N . VAL A 1 159 ? 1.471 11.296 5.422 1.00 96.88 159 VAL A N 1
ATOM 1215 C CA . VAL A 1 159 ? 1.445 9.859 5.108 1.00 96.88 159 VAL A CA 1
ATOM 1216 C C . VAL A 1 159 ? 2.114 8.974 6.159 1.00 96.88 159 VAL A C 1
ATOM 1218 O O . VAL A 1 159 ? 2.235 7.760 5.971 1.00 96.88 159 VAL A O 1
ATOM 1221 N N . THR A 1 160 ? 2.537 9.574 7.268 1.00 98.06 160 THR A N 1
ATOM 1222 C CA . THR A 1 160 ? 3.083 8.867 8.424 1.00 98.06 160 THR A CA 1
ATOM 1223 C C . THR A 1 160 ? 1.952 8.266 9.251 1.00 98.06 160 THR A C 1
ATOM 1225 O O . THR A 1 160 ? 0.869 8.835 9.360 1.00 98.06 160 THR A O 1
ATOM 1228 N N . PHE A 1 161 ? 2.202 7.094 9.816 1.00 98.44 161 PHE A N 1
ATOM 1229 C CA . PHE A 1 161 ? 1.282 6.387 10.685 1.00 98.44 161 PHE A CA 1
ATOM 1230 C C . PHE A 1 161 ? 1.141 7.085 12.035 1.00 98.44 161 PHE A C 1
ATOM 1232 O O . PHE A 1 161 ? 2.131 7.421 12.683 1.00 98.44 161 PHE A O 1
ATOM 1239 N N . HIS A 1 162 ? -0.106 7.279 12.453 1.00 97.69 162 HIS A N 1
ATOM 1240 C CA . HIS A 1 162 ? -0.486 7.860 13.734 1.00 97.69 162 HIS A CA 1
ATOM 1241 C C . HIS A 1 162 ? -1.136 6.773 14.591 1.00 97.69 162 HIS A C 1
ATOM 1243 O O . HIS A 1 162 ? -2.240 6.310 14.290 1.00 97.69 162 HIS A O 1
ATOM 1249 N N . GLY A 1 163 ? -0.406 6.327 15.609 1.00 97.56 163 GLY A N 1
ATOM 1250 C CA . GLY A 1 163 ? -0.780 5.226 16.487 1.00 97.56 163 GLY A CA 1
ATOM 1251 C C . GLY A 1 163 ? 0.373 4.247 16.670 1.00 97.56 163 GLY A C 1
ATOM 1252 O O . GLY A 1 163 ? 1.545 4.620 16.586 1.00 97.56 163 GLY A O 1
ATOM 1253 N N . LEU A 1 164 ? 0.037 2.983 16.915 1.00 98.56 164 LEU A N 1
ATOM 1254 C CA . LEU A 1 164 ? 1.002 1.910 17.150 1.00 98.56 164 LEU A CA 1
ATOM 1255 C C . LEU A 1 164 ? 0.990 0.891 16.004 1.00 98.56 164 LEU A C 1
ATOM 1257 O O . LEU A 1 164 ? -0.063 0.583 15.442 1.00 98.56 164 LEU A O 1
ATOM 1261 N N . LEU A 1 165 ? 2.176 0.370 15.697 1.00 98.50 165 LEU A N 1
ATOM 1262 C CA . LEU A 1 165 ? 2.418 -0.746 14.786 1.00 98.50 165 LEU A CA 1
ATOM 1263 C C . LEU A 1 165 ? 3.176 -1.826 15.557 1.00 98.50 165 LEU A C 1
ATOM 1265 O O . LEU A 1 165 ? 4.065 -1.488 16.342 1.00 98.50 165 LEU A O 1
ATOM 1269 N N . ASP A 1 166 ? 2.836 -3.087 15.329 1.00 98.38 166 ASP A N 1
ATOM 1270 C CA . ASP A 1 166 ? 3.535 -4.238 15.902 1.00 98.38 166 ASP A CA 1
ATOM 1271 C C . ASP A 1 166 ? 3.546 -5.407 14.906 1.00 98.38 166 ASP A C 1
ATOM 1273 O O . ASP A 1 166 ? 2.665 -5.473 14.045 1.00 98.38 166 ASP A O 1
ATOM 1277 N N . GLU A 1 167 ? 4.539 -6.293 15.027 1.00 96.94 167 GLU A N 1
ATOM 1278 C CA . GLU A 1 167 ? 4.706 -7.518 14.217 1.00 96.94 167 GLU A CA 1
ATOM 1279 C C . GLU A 1 167 ? 4.432 -7.288 12.711 1.00 96.94 167 GLU A C 1
ATOM 1281 O O . GLU A 1 167 ? 3.465 -7.811 12.155 1.00 96.94 167 GLU A O 1
ATOM 1286 N N . VAL A 1 168 ? 5.263 -6.439 12.085 1.00 91.88 168 VAL A N 1
ATOM 1287 C CA . VAL A 1 168 ? 5.217 -6.070 10.652 1.00 91.88 168 VAL A CA 1
ATOM 1288 C C . VAL A 1 168 ? 6.227 -6.875 9.842 1.00 91.88 168 VAL A C 1
ATOM 1290 O O . VAL A 1 168 ? 7.390 -6.956 10.305 1.00 91.88 168 VAL A O 1
#

pLDDT: mean 96.96, std 2.32, range [87.94, 98.88]

Radius of gyration: 15.1 Å; chains: 1; bounding box: 38×27×45 Å

Sequence (168 aa):
MEDVGAGSQFDFDNGDPITIEAWVNPDADLPKGANMYILGKGRTSNPGVEANNQNYGFRVFESGGFLKLSWLFRSRAEADKPGDWHRWDSNDGFKAGSGWHHVAISYLFGDPDSIRGYIDGEAVTGIWSSAYAGGTKRPPVVDDDDIWVGTSGGKNASVTFHGLLDEV